Protein AF-A0A496R6N5-F1 (afdb_monomer_lite)

Structure (mmCIF, N/CA/C/O backbone):
data_AF-A0A496R6N5-F1
#
_entry.id   AF-A0A496R6N5-F1
#
loop_
_atom_site.group_PDB
_atom_site.id
_atom_site.type_symbol
_atom_site.label_atom_id
_atom_site.label_alt_id
_atom_site.label_comp_id
_atom_site.label_asym_id
_atom_site.label_entity_id
_atom_site.label_seq_id
_atom_site.pdbx_PDB_ins_code
_atom_site.Cartn_x
_atom_site.Cartn_y
_atom_site.Cartn_z
_atom_site.occupancy
_atom_site.B_iso_or_equiv
_atom_site.auth_seq_id
_atom_site.auth_comp_id
_atom_site.auth_asym_id
_atom_site.auth_atom_id
_atom_site.pdbx_PDB_model_num
ATOM 1 N N . VAL A 1 1 ? 3.891 14.713 14.924 1.00 44.34 1 VAL A N 1
ATOM 2 C CA . VAL A 1 1 ? 2.885 14.358 15.957 1.00 44.34 1 VAL A CA 1
ATOM 3 C C . VAL A 1 1 ? 3.203 15.013 17.312 1.00 44.34 1 VAL A C 1
ATOM 5 O O . VAL A 1 1 ? 2.376 14.939 18.201 1.00 44.34 1 VAL A O 1
ATOM 8 N N . GLU A 1 2 ? 4.277 15.808 17.441 1.00 39.09 2 GLU A N 1
ATOM 9 C CA . GLU A 1 2 ? 4.575 16.598 18.658 1.00 39.09 2 GLU A CA 1
ATOM 10 C C . GLU A 1 2 ? 4.734 18.108 18.372 1.00 39.09 2 GLU A C 1
ATOM 12 O O . GLU A 1 2 ? 5.691 18.729 18.803 1.00 39.09 2 GLU A O 1
ATOM 17 N N . ALA A 1 3 ? 3.830 18.727 17.604 1.00 44.47 3 ALA A N 1
ATOM 18 C CA . ALA A 1 3 ? 3.952 20.152 17.231 1.00 44.47 3 ALA A CA 1
ATOM 19 C C . ALA A 1 3 ? 3.003 21.087 18.010 1.00 44.47 3 ALA A C 1
ATOM 21 O O . ALA A 1 3 ? 2.694 22.186 17.556 1.00 44.47 3 ALA A O 1
ATOM 22 N N . HIS A 1 4 ? 2.461 20.644 19.148 1.00 45.06 4 HIS A N 1
ATOM 23 C CA . HIS A 1 4 ? 1.434 21.407 19.874 1.00 45.06 4 HIS A CA 1
ATOM 24 C C . HIS A 1 4 ? 1.786 21.782 21.310 1.00 45.06 4 HIS A C 1
ATOM 26 O O . HIS A 1 4 ? 0.929 22.274 22.039 1.00 45.06 4 HIS A O 1
ATOM 32 N N . SER A 1 5 ? 3.047 21.651 21.716 1.00 53.81 5 SER A N 1
ATOM 33 C CA . SER A 1 5 ? 3.464 22.063 23.054 1.00 53.81 5 SER A CA 1
ATOM 34 C C . SER A 1 5 ? 4.696 22.961 23.024 1.00 53.81 5 SER A C 1
ATOM 36 O O . SER A 1 5 ? 5.787 22.487 23.324 1.00 53.81 5 SER A O 1
ATOM 38 N N . ARG A 1 6 ? 4.495 24.253 22.721 1.00 43.12 6 ARG A N 1
ATOM 39 C CA . ARG A 1 6 ? 5.144 25.449 23.320 1.00 43.12 6 ARG A CA 1
ATOM 40 C C . ARG A 1 6 ? 5.214 26.597 22.308 1.00 43.12 6 ARG A C 1
ATOM 42 O O . ARG A 1 6 ? 5.428 26.387 21.126 1.00 43.12 6 ARG A O 1
ATOM 49 N N . GLY A 1 7 ? 4.992 27.819 22.794 1.00 47.28 7 GLY A N 1
ATOM 50 C CA . GLY A 1 7 ? 4.929 29.055 22.007 1.00 47.28 7 GLY A CA 1
ATOM 51 C C . GLY A 1 7 ? 6.275 29.524 21.451 1.00 47.28 7 GLY A C 1
ATOM 52 O O . GLY A 1 7 ? 6.747 30.593 21.823 1.00 47.28 7 GLY A O 1
ATOM 53 N N . TYR A 1 8 ? 6.868 28.737 20.558 1.00 49.38 8 TYR A N 1
ATOM 54 C CA . TYR A 1 8 ? 7.899 29.178 19.624 1.00 49.38 8 TYR A CA 1
ATOM 55 C C . TYR A 1 8 ? 7.282 29.358 18.230 1.00 49.38 8 TYR A C 1
ATOM 57 O O . TYR A 1 8 ? 6.297 28.702 17.889 1.00 49.38 8 TYR A O 1
ATOM 65 N N . ASP A 1 9 ? 7.900 30.189 17.386 1.00 52.75 9 ASP A N 1
ATOM 66 C CA . ASP A 1 9 ? 7.649 30.267 15.934 1.00 52.75 9 ASP A CA 1
ATOM 67 C C . ASP A 1 9 ? 8.148 28.991 15.198 1.00 52.75 9 ASP A C 1
ATOM 69 O O . ASP A 1 9 ? 8.761 29.018 14.134 1.00 52.75 9 ASP A O 1
ATOM 73 N N . GLU A 1 10 ? 7.908 27.823 15.802 1.00 50.97 10 GLU A N 1
ATOM 74 C CA . GLU A 1 10 ? 8.167 26.479 15.272 1.00 50.97 10 GLU A CA 1
ATOM 75 C C . GLU A 1 10 ? 7.298 26.175 14.048 1.00 50.97 10 GLU A C 1
ATOM 77 O O . GLU A 1 10 ? 7.626 25.292 13.255 1.00 50.97 10 GLU A O 1
ATOM 82 N N . SER A 1 11 ? 6.222 26.946 13.857 1.00 57.78 11 SER A N 1
ATOM 83 C CA . SER A 1 11 ? 5.369 26.898 12.669 1.00 57.78 11 SER A CA 1
ATOM 84 C C . SER A 1 11 ? 6.183 27.112 11.387 1.00 57.78 11 SER A C 1
ATOM 86 O O . SER A 1 11 ? 5.981 26.387 10.417 1.00 57.78 11 SER A O 1
ATOM 88 N N . SER A 1 12 ? 7.165 28.025 11.397 1.00 67.12 12 SER A N 1
ATOM 89 C CA . SER A 1 12 ? 8.033 28.310 10.245 1.00 67.12 12 SER A CA 1
ATOM 90 C C . SER A 1 12 ? 9.002 27.157 9.929 1.00 67.12 12 SER A C 1
ATOM 92 O O . SER A 1 12 ? 9.085 26.692 8.788 1.00 67.12 12 SER A O 1
ATOM 94 N N . ALA A 1 13 ? 9.676 26.615 10.950 1.00 74.75 13 ALA A N 1
ATOM 95 C CA . ALA A 1 13 ? 10.613 25.505 10.778 1.00 74.75 13 ALA A CA 1
ATOM 96 C C . ALA A 1 13 ? 9.895 24.201 10.390 1.00 74.75 13 ALA A C 1
ATOM 98 O O . ALA A 1 13 ? 10.301 23.536 9.439 1.00 74.75 13 ALA A O 1
ATOM 99 N N . ALA A 1 14 ? 8.788 23.851 11.050 1.00 74.69 14 ALA A N 1
ATOM 100 C CA . ALA A 1 14 ? 7.998 22.668 10.708 1.00 74.69 14 ALA A CA 1
ATOM 101 C C . ALA A 1 14 ? 7.336 22.787 9.323 1.00 74.69 14 ALA A C 1
ATOM 103 O O . ALA A 1 14 ? 7.257 21.798 8.590 1.00 74.69 14 ALA A O 1
ATOM 104 N N . ALA A 1 15 ? 6.910 23.992 8.923 1.00 77.25 15 ALA A N 1
ATOM 105 C CA . ALA A 1 15 ? 6.363 24.229 7.588 1.00 77.25 15 ALA A CA 1
ATOM 106 C C . ALA A 1 15 ? 7.387 23.962 6.476 1.00 77.25 15 ALA A C 1
ATOM 108 O O . ALA A 1 15 ? 7.000 23.473 5.414 1.00 77.25 15 ALA A O 1
ATOM 109 N N . SER A 1 16 ? 8.680 24.203 6.725 1.00 81.19 16 SER A N 1
ATOM 110 C CA . SER A 1 16 ? 9.745 23.917 5.749 1.00 81.19 16 SER A CA 1
ATOM 111 C C . SER A 1 16 ? 9.869 22.425 5.399 1.00 81.19 16 SER A C 1
ATOM 113 O O . SER A 1 16 ? 10.290 22.085 4.296 1.00 81.19 16 SER A O 1
ATOM 115 N N . PHE A 1 17 ? 9.406 21.531 6.281 1.00 83.38 17 PHE A N 1
ATOM 116 C CA . PHE A 1 17 ? 9.396 20.079 6.066 1.00 83.38 17 PHE A CA 1
ATOM 117 C C . PHE A 1 17 ? 8.034 19.526 5.629 1.00 83.38 17 PHE A C 1
ATOM 119 O O . PHE A 1 17 ? 7.874 18.312 5.512 1.00 83.38 17 PHE A O 1
ATOM 126 N N . LYS A 1 18 ? 7.032 20.378 5.372 1.00 76.12 18 LYS A N 1
ATOM 127 C CA . LYS A 1 18 ? 5.649 19.937 5.118 1.00 76.12 18 LYS A CA 1
ATOM 128 C C . LYS A 1 18 ? 5.511 18.963 3.938 1.00 76.12 18 LYS A C 1
ATOM 130 O O . LYS A 1 18 ? 4.649 18.092 3.981 1.00 76.12 18 LYS A O 1
ATOM 135 N N . ASN A 1 19 ? 6.368 19.092 2.926 1.00 81.69 19 ASN A N 1
ATOM 136 C CA . ASN A 1 19 ? 6.414 18.213 1.752 1.00 81.69 19 ASN A CA 1
ATOM 137 C C . ASN A 1 19 ? 7.730 17.424 1.683 1.00 81.69 19 ASN A C 1
ATOM 139 O O . ASN A 1 19 ? 8.196 17.078 0.602 1.00 81.69 19 ASN A O 1
ATOM 143 N N . HIS A 1 20 ? 8.374 17.203 2.829 1.00 85.56 20 HIS A N 1
ATOM 144 C CA . HIS A 1 20 ? 9.591 16.413 2.888 1.00 85.56 20 HIS A CA 1
ATOM 145 C C . HIS A 1 20 ? 9.267 14.914 2.807 1.00 85.56 20 HIS A C 1
ATOM 147 O O . HIS A 1 20 ? 8.372 14.428 3.501 1.00 85.56 20 HIS A O 1
ATOM 153 N N . GLY A 1 21 ? 10.030 14.185 1.993 1.00 88.38 21 GLY A N 1
ATOM 154 C CA . GLY A 1 21 ? 9.879 12.746 1.778 1.00 88.38 21 GLY A CA 1
ATOM 155 C C . GLY A 1 21 ? 9.165 12.395 0.474 1.00 88.38 21 GLY A C 1
ATOM 156 O O . GLY A 1 21 ? 8.809 13.265 -0.317 1.00 88.38 21 GLY A O 1
ATOM 157 N N . TYR A 1 22 ? 8.971 11.095 0.261 1.00 92.06 22 TYR A N 1
ATOM 158 C CA . TYR A 1 22 ? 8.366 10.561 -0.956 1.00 92.06 22 TYR A CA 1
ATOM 159 C C . TYR A 1 22 ? 6.953 10.032 -0.690 1.00 92.06 22 TYR A C 1
ATOM 161 O O . TYR A 1 22 ? 6.721 9.386 0.340 1.00 92.06 22 TYR A O 1
ATOM 169 N N . PRO A 1 23 ? 6.001 10.249 -1.611 1.00 93.25 23 PRO A N 1
ATOM 170 C CA . PRO A 1 23 ? 4.707 9.586 -1.578 1.00 93.25 23 PRO A CA 1
ATOM 171 C C . PRO A 1 23 ? 4.848 8.058 -1.553 1.00 93.25 23 PRO A C 1
ATOM 173 O O . PRO A 1 23 ? 5.576 7.472 -2.355 1.00 93.25 23 PRO A O 1
ATOM 176 N N . THR A 1 24 ? 4.078 7.386 -0.689 1.00 94.75 24 THR A N 1
ATOM 177 C CA . THR A 1 24 ? 4.083 5.915 -0.572 1.00 94.75 24 THR A CA 1
ATOM 178 C C . THR A 1 24 ? 3.862 5.224 -1.919 1.00 94.75 24 THR A C 1
ATOM 180 O O . THR A 1 24 ? 4.499 4.215 -2.201 1.00 94.75 24 THR A O 1
ATOM 183 N N . ALA A 1 25 ? 2.989 5.767 -2.773 1.00 94.12 25 ALA A N 1
ATOM 184 C CA . ALA A 1 25 ? 2.706 5.192 -4.086 1.00 94.12 25 ALA A CA 1
ATOM 185 C C . ALA A 1 25 ? 3.943 5.169 -5.001 1.00 94.12 25 ALA A C 1
ATOM 187 O O . ALA A 1 25 ? 4.208 4.142 -5.621 1.00 94.12 25 ALA A O 1
ATOM 188 N N . GLU A 1 26 ? 4.712 6.260 -5.045 1.00 95.44 26 GLU A N 1
ATOM 189 C CA . GLU A 1 26 ? 5.925 6.365 -5.865 1.00 95.44 26 GLU A CA 1
ATOM 190 C C . GLU A 1 26 ? 6.994 5.382 -5.381 1.00 95.44 26 GLU A C 1
ATOM 192 O O . GLU A 1 26 ? 7.548 4.631 -6.180 1.00 95.44 26 GLU A O 1
ATOM 197 N N . LEU A 1 27 ? 7.203 5.296 -4.061 1.00 95.44 27 LEU A N 1
ATOM 198 C CA . LEU A 1 27 ? 8.132 4.329 -3.469 1.00 95.44 27 LEU A CA 1
ATOM 199 C C . LEU A 1 27 ? 7.734 2.884 -3.781 1.00 95.44 27 LEU A C 1
ATOM 201 O O . LEU A 1 27 ? 8.577 2.085 -4.182 1.00 95.44 27 LEU A O 1
ATOM 205 N N . LEU A 1 28 ? 6.456 2.530 -3.610 1.00 95.75 28 LEU A N 1
ATOM 206 C CA . LEU A 1 28 ? 5.990 1.172 -3.894 1.00 95.75 28 LEU A CA 1
ATOM 207 C C . LEU A 1 28 ? 6.212 0.799 -5.360 1.00 95.75 28 LEU A C 1
ATOM 209 O O . LEU A 1 28 ? 6.652 -0.313 -5.639 1.00 95.75 28 LEU A O 1
ATOM 213 N N . LEU A 1 29 ? 5.948 1.721 -6.284 1.00 95.75 29 LEU A N 1
ATOM 214 C CA . LEU A 1 29 ? 6.167 1.498 -7.710 1.00 95.75 29 LEU A CA 1
ATOM 215 C C . LEU A 1 29 ? 7.656 1.392 -8.056 1.00 95.75 29 LEU A C 1
ATOM 217 O O . LEU A 1 29 ? 8.030 0.480 -8.792 1.00 95.75 29 LEU A O 1
ATOM 221 N N . ALA A 1 30 ? 8.510 2.234 -7.473 1.00 95.69 30 ALA A N 1
ATOM 222 C CA . ALA A 1 30 ? 9.956 2.158 -7.660 1.00 95.69 30 ALA A CA 1
ATOM 223 C C . ALA A 1 30 ? 10.504 0.800 -7.184 1.00 95.69 30 ALA A C 1
ATOM 225 O O . ALA A 1 30 ? 11.166 0.073 -7.928 1.00 95.69 30 ALA A O 1
ATOM 226 N N . TYR A 1 31 ? 10.147 0.381 -5.966 1.00 95.06 31 TYR A N 1
ATOM 227 C CA . TYR A 1 31 ? 10.568 -0.917 -5.437 1.00 95.06 31 TYR A CA 1
ATOM 228 C C . TYR A 1 31 ? 9.943 -2.100 -6.184 1.00 95.06 31 TYR A C 1
ATOM 230 O O . TYR A 1 31 ? 10.584 -3.145 -6.301 1.00 95.06 31 TYR A O 1
ATOM 238 N N . ARG A 1 32 ? 8.733 -1.957 -6.738 1.00 93.94 32 ARG A N 1
ATOM 239 C CA . ARG A 1 32 ? 8.140 -2.958 -7.638 1.00 93.94 32 ARG A CA 1
ATOM 240 C C . ARG A 1 32 ? 8.987 -3.156 -8.883 1.00 93.94 32 ARG A C 1
ATOM 242 O O . ARG A 1 32 ? 9.195 -4.300 -9.282 1.00 93.94 32 ARG A O 1
ATOM 249 N N . GLN A 1 33 ? 9.448 -2.071 -9.500 1.00 93.12 33 GLN A N 1
ATOM 250 C CA . GLN A 1 33 ? 10.308 -2.135 -10.679 1.00 93.12 33 GLN A CA 1
ATOM 251 C C . GLN A 1 33 ? 11.636 -2.818 -10.345 1.00 93.12 33 GLN A C 1
ATOM 253 O O . GLN A 1 33 ? 12.006 -3.768 -11.030 1.00 93.12 33 GLN A O 1
ATOM 258 N N . ILE A 1 34 ? 12.282 -2.435 -9.237 1.00 94.00 34 ILE A N 1
ATOM 259 C CA . ILE A 1 34 ? 13.518 -3.078 -8.758 1.00 94.00 34 ILE A CA 1
ATOM 260 C C . ILE A 1 34 ? 13.296 -4.578 -8.507 1.00 94.00 34 ILE A C 1
ATOM 262 O O . ILE A 1 34 ? 14.074 -5.411 -8.968 1.00 94.00 34 ILE A O 1
ATOM 266 N N . ALA A 1 35 ? 12.208 -4.949 -7.824 1.00 93.25 35 ALA A N 1
ATOM 267 C CA . ALA A 1 35 ? 11.873 -6.349 -7.566 1.00 93.25 35 ALA A CA 1
ATOM 268 C C . ALA A 1 35 ? 11.643 -7.144 -8.865 1.00 93.25 35 ALA A C 1
ATOM 270 O O . ALA A 1 35 ? 12.070 -8.294 -8.959 1.00 93.25 35 ALA A O 1
ATOM 271 N N . ARG A 1 36 ? 10.985 -6.541 -9.868 1.00 90.88 36 ARG A N 1
ATOM 272 C CA . ARG A 1 36 ? 10.721 -7.155 -11.183 1.00 90.88 36 ARG A CA 1
ATOM 273 C C . ARG A 1 36 ? 11.978 -7.266 -12.052 1.00 90.88 36 ARG A C 1
ATOM 275 O O . ARG A 1 36 ? 12.086 -8.235 -12.795 1.00 90.88 36 ARG A O 1
ATOM 282 N N . ALA A 1 37 ? 12.913 -6.321 -11.949 1.00 91.25 37 ALA A N 1
ATOM 283 C CA . ALA A 1 37 ? 14.188 -6.358 -12.671 1.00 91.25 37 ALA A CA 1
ATOM 284 C C . ALA A 1 37 ? 15.090 -7.524 -12.219 1.00 91.25 37 ALA A C 1
ATOM 286 O O . ALA A 1 37 ? 15.915 -8.009 -12.991 1.00 91.25 37 ALA A O 1
ATOM 287 N N . GLY A 1 38 ? 14.905 -8.015 -10.989 1.00 90.38 38 GLY A N 1
ATOM 288 C CA . GLY A 1 38 ? 15.645 -9.158 -10.461 1.00 90.38 38 GLY A CA 1
ATOM 289 C C . GLY A 1 38 ? 17.084 -8.809 -10.069 1.00 90.38 38 GLY A C 1
ATOM 290 O O . GLY A 1 38 ? 17.358 -7.731 -9.542 1.00 90.38 38 GLY A O 1
ATOM 291 N N . GLY A 1 39 ? 18.007 -9.758 -10.251 1.00 90.62 39 GLY A N 1
ATOM 292 C CA . GLY A 1 39 ? 19.398 -9.620 -9.807 1.00 90.62 39 GLY A CA 1
ATOM 293 C C . GLY A 1 39 ? 19.549 -9.566 -8.281 1.00 90.62 39 GLY A C 1
ATOM 294 O O . GLY A 1 39 ? 18.632 -9.921 -7.531 1.00 90.62 39 GLY A O 1
ATOM 295 N N . SER A 1 40 ? 20.720 -9.128 -7.813 1.00 90.69 40 SER A N 1
ATOM 296 C CA . SER A 1 40 ? 21.021 -9.016 -6.379 1.00 90.69 40 SER A CA 1
ATOM 297 C C . SER A 1 40 ? 20.070 -8.039 -5.681 1.00 90.69 40 SER A C 1
ATOM 299 O O . SER A 1 40 ? 19.443 -8.396 -4.685 1.00 90.69 40 SER A O 1
ATOM 301 N N . SER A 1 41 ? 19.881 -6.845 -6.250 1.00 90.00 41 SER A N 1
ATOM 302 C CA 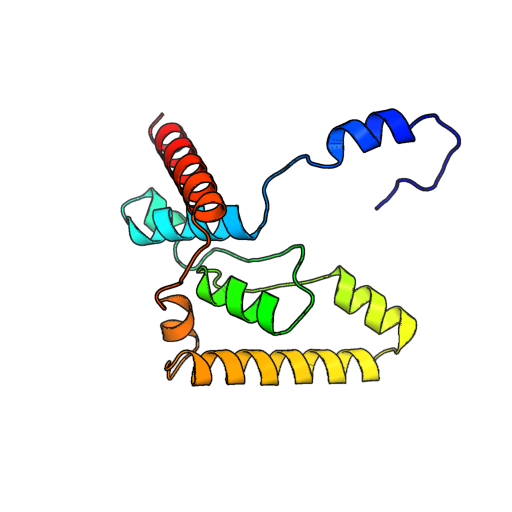. SER A 1 41 ? 19.025 -5.793 -5.684 1.00 90.00 41 SER A CA 1
ATOM 303 C C . SER A 1 41 ? 17.545 -6.179 -5.672 1.00 90.00 41 SER A C 1
ATOM 305 O O . SER A 1 41 ? 16.882 -6.032 -4.645 1.00 90.00 41 SER A O 1
ATOM 307 N N . GLY A 1 42 ? 17.025 -6.758 -6.759 1.00 92.81 42 GLY A N 1
ATOM 308 C CA . GLY A 1 42 ? 15.645 -7.244 -6.804 1.00 92.81 42 GLY A CA 1
ATOM 309 C C . GLY A 1 42 ? 15.386 -8.369 -5.801 1.00 92.81 42 GLY A C 1
ATOM 310 O O . GLY A 1 42 ? 14.367 -8.359 -5.109 1.00 92.81 42 GLY A O 1
ATOM 311 N N . SER A 1 43 ? 16.338 -9.294 -5.639 1.00 92.94 43 SER A N 1
ATOM 312 C CA . SER A 1 43 ? 16.240 -10.388 -4.659 1.00 92.94 43 SER A CA 1
ATOM 313 C C . SER A 1 43 ? 16.243 -9.892 -3.210 1.00 92.94 43 SER A C 1
ATOM 315 O O . SER A 1 43 ? 15.610 -10.502 -2.349 1.00 92.94 43 SER A O 1
ATOM 317 N N . LEU A 1 44 ? 16.924 -8.776 -2.927 1.00 90.88 44 LEU A N 1
ATOM 318 C CA . LEU A 1 44 ? 16.955 -8.180 -1.590 1.00 90.88 44 LEU A CA 1
ATOM 319 C C . LEU A 1 44 ? 15.598 -7.621 -1.156 1.00 90.88 44 LEU A C 1
ATOM 321 O O . LEU A 1 44 ? 15.291 -7.684 0.036 1.00 90.88 44 LEU A O 1
ATOM 325 N N . VAL A 1 45 ? 14.800 -7.101 -2.093 1.00 92.50 45 VAL A N 1
ATOM 326 C CA . VAL A 1 45 ? 13.522 -6.426 -1.796 1.00 92.50 45 VAL A CA 1
ATOM 327 C C . VAL A 1 45 ? 12.284 -7.276 -2.098 1.00 92.50 45 VAL A C 1
ATOM 329 O O . VAL A 1 45 ? 11.223 -7.046 -1.512 1.00 92.50 45 VAL A O 1
ATOM 332 N N . SER A 1 46 ? 12.393 -8.273 -2.980 1.00 91.81 46 SER A N 1
ATOM 333 C CA . SER A 1 46 ? 11.258 -9.098 -3.407 1.00 91.81 46 SER A CA 1
ATOM 334 C C . SER A 1 46 ? 10.566 -9.780 -2.222 1.00 91.81 46 SER A C 1
ATOM 336 O O . SER A 1 46 ? 11.190 -10.456 -1.405 1.00 91.81 46 SER A O 1
ATOM 338 N N . GLY A 1 47 ? 9.252 -9.566 -2.101 1.00 90.75 47 GLY A N 1
ATOM 339 C CA . GLY A 1 47 ? 8.435 -10.119 -1.016 1.00 90.75 47 GLY A CA 1
ATOM 340 C C . GLY A 1 47 ? 8.664 -9.496 0.367 1.00 90.75 47 GLY A C 1
ATOM 341 O O . GLY A 1 47 ? 8.070 -9.969 1.330 1.00 90.75 47 GLY A O 1
ATOM 342 N N . ARG A 1 48 ? 9.485 -8.444 0.488 1.00 93.31 48 ARG A N 1
ATOM 343 C CA . ARG 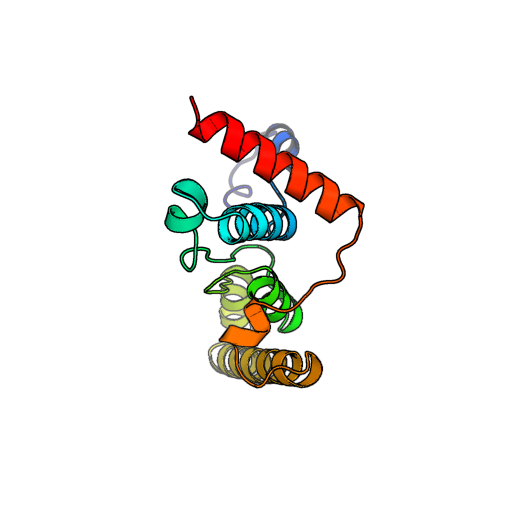A 1 48 ? 9.844 -7.817 1.777 1.00 93.31 48 ARG A CA 1
ATOM 344 C C . ARG A 1 48 ? 9.336 -6.384 1.939 1.00 93.31 48 ARG A C 1
ATOM 346 O O . ARG A 1 48 ? 9.615 -5.735 2.941 1.00 93.31 48 ARG A O 1
ATOM 353 N N . ILE A 1 49 ? 8.581 -5.885 0.965 1.00 94.88 49 ILE A N 1
ATOM 354 C CA . ILE A 1 49 ? 8.052 -4.519 0.969 1.00 94.88 49 ILE A CA 1
ATOM 355 C C . ILE A 1 49 ? 6.791 -4.462 1.835 1.00 94.88 49 ILE A C 1
ATOM 357 O O . ILE A 1 49 ? 5.845 -5.217 1.610 1.00 94.88 49 ILE A O 1
ATOM 361 N N . ILE A 1 50 ? 6.741 -3.536 2.789 1.00 96.75 50 ILE A N 1
ATOM 362 C CA . ILE A 1 50 ? 5.550 -3.260 3.600 1.00 96.75 50 ILE A CA 1
ATOM 363 C C . ILE A 1 50 ? 5.085 -1.839 3.293 1.00 96.75 50 ILE A C 1
ATOM 365 O O . ILE A 1 50 ? 5.836 -0.883 3.472 1.00 96.75 50 ILE A O 1
ATOM 369 N N . ALA A 1 51 ? 3.841 -1.696 2.841 1.00 97.31 51 ALA A N 1
ATOM 370 C CA . ALA A 1 51 ? 3.227 -0.395 2.626 1.00 97.31 51 ALA A CA 1
ATOM 371 C C . ALA A 1 51 ? 2.686 0.147 3.948 1.00 97.31 51 ALA A C 1
ATOM 373 O O . ALA A 1 51 ? 1.874 -0.504 4.608 1.00 97.31 51 ALA A O 1
ATOM 374 N N . SER A 1 52 ? 3.102 1.354 4.316 1.00 94.44 52 SER A N 1
ATOM 375 C CA . SER A 1 52 ? 2.511 2.088 5.429 1.00 94.44 52 SER A CA 1
ATOM 376 C C . SER A 1 52 ? 2.452 3.584 5.122 1.00 94.44 52 SER A C 1
ATOM 378 O O . SER A 1 52 ? 3.124 4.071 4.214 1.00 94.44 52 SER A O 1
ATOM 380 N N . GLY A 1 53 ? 1.609 4.307 5.861 1.00 91.62 53 GLY A N 1
ATOM 381 C CA . GLY A 1 53 ? 1.420 5.749 5.695 1.00 91.62 53 GLY A CA 1
ATOM 382 C C . GLY A 1 53 ? 0.414 6.106 4.598 1.00 91.62 53 GLY A C 1
ATOM 383 O O . GLY A 1 53 ? 0.553 5.721 3.444 1.00 91.62 53 GLY A O 1
ATOM 384 N N . GLY A 1 54 ? -0.625 6.860 4.966 1.00 92.12 54 GLY A N 1
ATOM 385 C CA . GLY A 1 54 ? -1.622 7.376 4.018 1.00 92.12 54 GLY A CA 1
ATOM 386 C C . GLY A 1 54 ? -2.730 6.402 3.597 1.00 92.12 54 GLY A C 1
ATOM 387 O O . GLY A 1 54 ? -3.615 6.813 2.853 1.00 92.12 54 GLY A O 1
ATOM 388 N N . LEU A 1 55 ? -2.735 5.161 4.092 1.00 96.56 55 LEU A N 1
ATOM 389 C CA .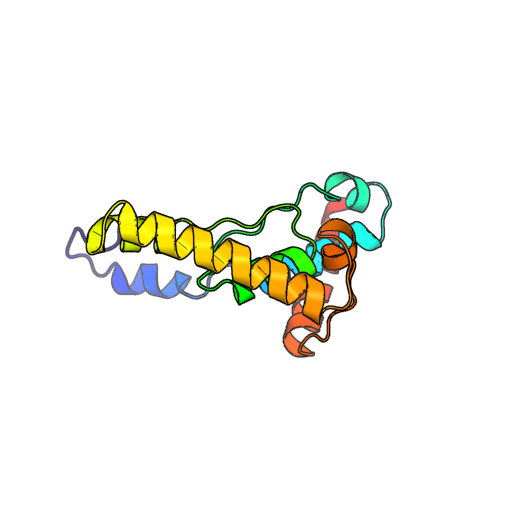 LEU A 1 55 ? -3.783 4.170 3.825 1.00 96.56 55 LEU A CA 1
ATOM 390 C C . LEU A 1 55 ? -5.004 4.444 4.715 1.00 96.56 55 LEU A C 1
ATOM 392 O O . LEU A 1 55 ? -4.865 4.477 5.939 1.00 96.56 55 LEU A O 1
ATOM 396 N N . ARG A 1 56 ? -6.180 4.668 4.117 1.00 95.62 56 ARG A N 1
ATOM 397 C CA . ARG A 1 56 ? -7.399 5.111 4.827 1.00 95.62 56 AR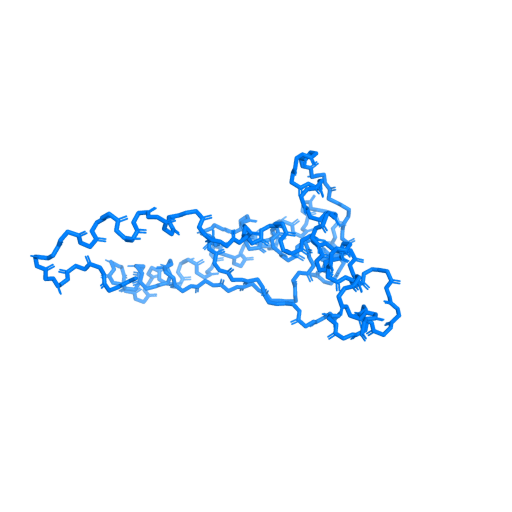G A CA 1
ATOM 398 C C . ARG A 1 56 ? -8.635 4.283 4.496 1.00 95.62 56 ARG A C 1
ATOM 400 O O . ARG A 1 56 ? -9.539 4.194 5.313 1.00 95.62 56 ARG A O 1
ATOM 407 N N . THR A 1 57 ? -8.687 3.724 3.294 1.00 97.06 57 THR A N 1
ATOM 408 C CA . THR A 1 57 ? -9.852 3.012 2.758 1.00 97.06 57 THR A CA 1
ATOM 409 C C . THR A 1 57 ? -9.450 1.630 2.247 1.00 97.06 57 THR A C 1
ATOM 411 O O . THR A 1 57 ? -8.280 1.438 1.903 1.00 97.06 57 THR A O 1
ATOM 414 N N . PRO A 1 58 ? -10.386 0.674 2.088 1.00 97.81 58 PRO A N 1
ATOM 415 C CA . PRO A 1 58 ? -10.065 -0.634 1.512 1.00 97.81 58 PRO A CA 1
ATOM 416 C C . PRO A 1 58 ? -9.367 -0.546 0.144 1.00 97.81 58 PRO A C 1
ATOM 418 O O . PRO A 1 58 ? -8.499 -1.363 -0.169 1.00 97.81 58 PRO A O 1
ATOM 421 N N . ARG A 1 59 ? -9.685 0.491 -0.646 1.00 96.44 59 ARG A N 1
ATOM 422 C CA . ARG A 1 59 ? -9.025 0.781 -1.924 1.00 96.44 59 ARG A CA 1
ATOM 423 C C . ARG A 1 59 ? -7.538 1.081 -1.747 1.00 96.44 59 ARG A C 1
ATOM 425 O O . ARG A 1 59 ? -6.743 0.555 -2.516 1.00 96.44 59 ARG A O 1
ATOM 432 N N . ASP A 1 60 ? -7.150 1.875 -0.753 1.00 97.19 60 ASP A N 1
ATOM 433 C CA . ASP A 1 60 ? -5.741 2.228 -0.531 1.00 97.19 60 ASP A CA 1
ATOM 434 C C . ASP A 1 60 ? -4.908 0.992 -0.168 1.00 97.19 60 ASP A C 1
ATOM 436 O O . ASP A 1 60 ? -3.797 0.813 -0.670 1.00 97.19 60 ASP A O 1
ATOM 440 N N . PHE A 1 61 ? -5.466 0.106 0.665 1.00 97.75 61 PHE A N 1
ATOM 441 C CA . PHE A 1 61 ? -4.831 -1.162 1.029 1.00 97.75 61 PHE A CA 1
ATOM 442 C C . PHE A 1 61 ? -4.695 -2.080 -0.188 1.00 97.75 61 PHE A C 1
ATOM 444 O O . PHE A 1 61 ? -3.609 -2.596 -0.448 1.00 97.75 61 PHE A O 1
ATOM 451 N N . ALA A 1 62 ? -5.769 -2.248 -0.964 1.00 97.00 62 ALA A N 1
ATOM 452 C CA . ALA A 1 62 ? -5.747 -3.067 -2.170 1.00 97.00 62 ALA A CA 1
ATOM 453 C C . ALA A 1 62 ? -4.751 -2.529 -3.210 1.00 97.00 62 ALA A C 1
ATOM 455 O O . ALA A 1 62 ? -3.929 -3.286 -3.718 1.00 97.00 62 ALA A O 1
ATOM 456 N N . VAL A 1 63 ? -4.761 -1.222 -3.489 1.00 95.81 63 VAL A N 1
ATOM 457 C CA . VAL A 1 63 ? -3.815 -0.597 -4.426 1.00 95.81 63 VAL A CA 1
ATOM 458 C C . VAL A 1 63 ? -2.378 -0.766 -3.944 1.00 95.81 63 VAL A C 1
ATOM 460 O O . VAL A 1 63 ? -1.523 -1.124 -4.742 1.00 95.81 63 VAL A O 1
ATOM 463 N N . SER A 1 64 ? -2.107 -0.599 -2.648 1.00 96.94 64 SER A N 1
ATOM 464 C CA . SER A 1 64 ? -0.758 -0.801 -2.100 1.00 96.94 64 SER A CA 1
ATOM 465 C C . SER A 1 64 ? -0.246 -2.231 -2.319 1.00 96.94 64 SER A C 1
ATOM 467 O O . SER A 1 64 ? 0.895 -2.425 -2.742 1.00 96.94 64 SER A O 1
ATOM 469 N N . LEU A 1 65 ? -1.113 -3.228 -2.107 1.00 96.38 65 LEU A N 1
ATOM 470 C CA . LEU A 1 65 ? -0.807 -4.635 -2.379 1.00 96.38 65 LEU A CA 1
ATOM 471 C C . LEU A 1 65 ? -0.578 -4.866 -3.880 1.00 96.38 65 LEU A C 1
ATOM 473 O O . LEU A 1 65 ? 0.410 -5.490 -4.265 1.00 96.38 65 LEU A O 1
ATOM 477 N N . ALA A 1 66 ? -1.443 -4.324 -4.740 1.00 95.31 66 ALA A N 1
ATOM 478 C CA . ALA A 1 66 ? -1.299 -4.413 -6.194 1.00 95.31 66 ALA A CA 1
ATOM 479 C C . ALA A 1 66 ? -0.005 -3.746 -6.692 1.00 95.31 66 ALA A C 1
ATOM 481 O O . ALA A 1 66 ? 0.643 -4.262 -7.601 1.00 95.31 66 ALA A O 1
ATOM 482 N N . CYS A 1 67 ? 0.431 -2.658 -6.047 1.00 93.94 67 CYS A N 1
ATOM 483 C CA . CYS A 1 67 ? 1.717 -2.007 -6.289 1.00 93.94 67 CYS A CA 1
ATOM 484 C C . CYS A 1 67 ? 2.918 -2.854 -5.844 1.00 93.94 67 CYS A C 1
ATOM 486 O O . CYS A 1 67 ? 4.040 -2.484 -6.145 1.00 93.94 67 CYS A O 1
ATOM 488 N N . GLY A 1 68 ? 2.729 -4.022 -5.224 1.00 85.06 68 GLY A N 1
ATOM 489 C CA . GLY A 1 68 ? 3.802 -4.979 -4.935 1.00 85.06 68 GLY A CA 1
ATOM 490 C C . GLY A 1 68 ? 4.211 -5.063 -3.468 1.00 85.06 68 GLY A C 1
ATOM 491 O O . GLY A 1 68 ? 5.162 -5.782 -3.158 1.00 85.06 68 GLY A O 1
ATOM 492 N N . SER A 1 69 ? 3.503 -4.389 -2.554 1.00 95.31 69 SER A N 1
ATOM 493 C CA . SER A 1 69 ? 3.734 -4.608 -1.128 1.00 95.31 69 SER A CA 1
ATOM 494 C C . SER A 1 69 ? 3.279 -6.010 -0.717 1.00 95.31 69 SER A C 1
ATOM 496 O O . SER A 1 69 ? 2.244 -6.512 -1.154 1.00 95.31 69 SER A O 1
ATOM 498 N N . HIS A 1 70 ? 4.058 -6.669 0.136 1.00 95.12 70 HIS A N 1
ATOM 499 C CA . HIS A 1 70 ? 3.693 -7.953 0.724 1.00 95.12 70 HIS A CA 1
ATOM 500 C C . HIS A 1 70 ? 2.623 -7.787 1.808 1.00 95.12 70 HIS A C 1
ATOM 502 O O . HIS A 1 70 ? 1.738 -8.630 1.947 1.00 95.12 70 HIS A O 1
ATOM 508 N N . LEU A 1 71 ? 2.695 -6.671 2.540 1.00 96.12 71 LEU A N 1
ATOM 509 C CA . LEU A 1 71 ? 1.749 -6.276 3.578 1.00 96.12 71 LEU A CA 1
ATOM 510 C C . LEU A 1 71 ? 1.371 -4.800 3.424 1.00 96.12 71 LEU A C 1
ATOM 512 O O . LEU A 1 71 ? 2.119 -4.006 2.848 1.00 96.12 71 LEU A O 1
ATOM 516 N N . ALA A 1 72 ? 0.203 -4.445 3.949 1.00 96.88 72 ALA A N 1
ATOM 517 C CA . ALA A 1 72 ? -0.311 -3.084 4.002 1.00 96.88 72 ALA A CA 1
ATOM 518 C C . ALA A 1 72 ? -0.769 -2.786 5.435 1.00 96.88 72 ALA A C 1
ATOM 520 O O . ALA A 1 72 ? -1.494 -3.583 6.030 1.00 96.88 72 ALA A O 1
ATOM 521 N N . ALA A 1 73 ? -0.319 -1.664 5.990 1.00 95.81 73 ALA A N 1
ATOM 522 C CA . ALA A 1 73 ? -0.529 -1.303 7.385 1.00 95.81 73 ALA A CA 1
ATOM 523 C C . ALA A 1 73 ? -0.932 0.169 7.537 1.00 95.81 73 ALA A C 1
ATOM 525 O O . ALA A 1 73 ? -0.471 1.048 6.805 1.00 95.81 73 ALA A O 1
ATOM 526 N N . ALA A 1 74 ? -1.758 0.451 8.543 1.00 96.56 74 ALA A N 1
ATOM 527 C CA . ALA A 1 74 ? -2.122 1.806 8.933 1.00 96.56 74 ALA A CA 1
ATOM 528 C C . ALA A 1 74 ? -2.173 1.915 10.459 1.00 96.56 74 ALA A C 1
ATOM 530 O O . ALA A 1 74 ? -2.562 0.968 11.132 1.00 96.56 74 ALA A O 1
ATOM 531 N N . ALA A 1 75 ? -1.798 3.078 10.994 1.00 95.62 75 ALA A N 1
ATOM 532 C CA . ALA A 1 75 ? -1.864 3.359 12.430 1.00 95.62 75 ALA A CA 1
ATOM 533 C C . ALA A 1 75 ? -2.949 4.396 12.744 1.00 95.62 75 ALA A C 1
ATOM 535 O O . ALA A 1 75 ? -3.869 4.134 13.510 1.00 95.62 75 ALA A O 1
ATOM 536 N N . LEU A 1 76 ? -2.878 5.567 12.101 1.00 95.31 76 LEU A N 1
ATOM 537 C CA . LEU A 1 76 ? -3.753 6.701 12.409 1.00 95.31 76 LEU A CA 1
ATOM 538 C C . LEU A 1 76 ? -5.263 6.405 12.275 1.00 95.31 76 LEU A C 1
ATOM 540 O O . LEU A 1 76 ? -5.993 6.814 13.175 1.00 95.31 76 LEU A O 1
ATOM 544 N N . PRO A 1 77 ? -5.757 5.701 11.233 1.00 95.12 77 PRO A N 1
ATOM 545 C CA . PRO A 1 77 ? -7.174 5.336 11.156 1.00 95.12 77 PRO A CA 1
ATOM 546 C C . PRO A 1 77 ? -7.622 4.461 12.332 1.00 95.12 77 PRO A C 1
ATOM 548 O O . PRO A 1 77 ? -8.653 4.740 12.930 1.00 95.12 77 PRO A O 1
ATOM 551 N N . PHE A 1 78 ? -6.813 3.469 12.721 1.00 96.38 78 PHE A N 1
ATOM 552 C CA . PHE A 1 78 ? -7.112 2.596 13.860 1.00 96.38 78 PHE A CA 1
ATOM 553 C C . PHE A 1 78 ? -7.148 3.379 15.174 1.00 96.38 78 PHE A C 1
ATOM 555 O O . PHE A 1 78 ? -8.085 3.232 15.945 1.00 96.38 78 PHE A O 1
ATOM 562 N N . ILE A 1 79 ? -6.167 4.254 15.416 1.00 96.50 79 ILE A N 1
ATOM 563 C CA . ILE A 1 79 ? -6.121 5.071 16.640 1.00 96.50 79 ILE A CA 1
ATOM 564 C C . ILE A 1 79 ? -7.360 5.971 16.745 1.00 96.50 79 ILE A C 1
ATOM 566 O O . ILE A 1 79 ? -7.959 6.067 17.814 1.00 96.50 79 ILE A O 1
ATOM 570 N N . ARG A 1 80 ? -7.761 6.613 15.641 1.00 96.00 80 ARG A N 1
ATOM 571 C CA . ARG A 1 80 ? -8.942 7.491 15.612 1.00 96.00 80 ARG A CA 1
ATOM 572 C C . ARG A 1 80 ? -10.227 6.719 15.876 1.00 96.00 80 ARG A C 1
ATOM 574 O O . ARG A 1 80 ? -10.966 7.080 16.782 1.00 96.00 80 ARG A O 1
ATOM 581 N N . LEU A 1 81 ? -10.438 5.614 15.163 1.00 97.00 81 LEU A N 1
ATOM 582 C CA . LEU A 1 81 ? -11.620 4.770 15.343 1.00 97.00 81 LEU A CA 1
ATOM 583 C C . LEU A 1 81 ? -11.707 4.195 16.759 1.00 97.00 81 LEU A C 1
ATOM 585 O O . LEU A 1 81 ? -12.777 4.213 17.357 1.00 97.00 81 LEU A O 1
ATOM 589 N N . ALA A 1 82 ? -10.579 3.763 17.331 1.00 96.69 82 ALA A N 1
ATOM 590 C CA . ALA A 1 82 ? -10.523 3.301 18.715 1.00 96.69 82 ALA A CA 1
ATOM 591 C C . ALA A 1 82 ? -10.926 4.402 19.709 1.00 96.69 82 ALA A C 1
ATOM 593 O O . ALA A 1 82 ? -11.624 4.127 20.681 1.00 96.69 82 ALA A O 1
ATOM 594 N N . SER A 1 83 ? -10.489 5.642 19.466 1.00 97.56 83 SER A N 1
ATOM 595 C CA . SER A 1 83 ? -10.793 6.787 20.327 1.00 97.56 83 SER A CA 1
ATOM 596 C C . SER A 1 83 ? -12.241 7.265 20.207 1.00 97.56 83 SER A C 1
ATOM 598 O O . SER A 1 83 ? -12.783 7.770 21.185 1.00 97.56 83 SER A O 1
ATOM 600 N N . GLU A 1 84 ? -12.836 7.177 19.018 1.00 95.94 84 GLU A N 1
ATOM 601 C CA . GLU A 1 84 ? -14.160 7.738 18.718 1.00 95.94 84 GLU A CA 1
ATOM 602 C C . GLU A 1 84 ? -15.289 6.718 18.922 1.00 95.94 84 GLU A C 1
ATOM 604 O O . GLU A 1 84 ? -16.343 7.068 19.447 1.00 95.94 84 GLU A O 1
ATOM 609 N N . GLY A 1 85 ? -15.071 5.459 18.531 1.00 94.75 85 GLY A N 1
ATOM 610 C CA . GLY A 1 85 ? -16.096 4.408 18.516 1.00 94.75 85 GLY A CA 1
ATOM 611 C C . GLY A 1 85 ? -15.689 3.097 19.196 1.00 94.75 85 GLY A C 1
ATOM 612 O O . GLY A 1 85 ? -16.458 2.138 19.184 1.00 94.75 85 GLY A O 1
ATOM 613 N N . GLY A 1 86 ? -14.499 3.033 19.801 1.00 96.94 86 GLY A N 1
ATOM 614 C CA . GLY A 1 86 ? -14.058 1.874 20.574 1.00 96.94 86 GLY A CA 1
ATOM 615 C C . GLY A 1 86 ? -13.862 0.599 19.744 1.00 96.94 86 GLY A C 1
ATOM 616 O O . GLY A 1 86 ? -13.530 0.633 18.559 1.00 96.94 86 GLY A O 1
ATOM 617 N N . ILE A 1 87 ? -14.025 -0.552 20.402 1.00 97.31 87 ILE A N 1
ATOM 618 C CA . ILE A 1 87 ? -13.761 -1.879 19.822 1.00 97.31 87 ILE A CA 1
ATOM 619 C C . ILE A 1 87 ? -14.710 -2.220 18.662 1.00 97.31 87 ILE A C 1
ATOM 621 O O . ILE A 1 87 ? -14.283 -2.854 17.697 1.00 97.31 87 ILE A O 1
ATOM 625 N N . ASP A 1 88 ? -15.963 -1.766 18.721 1.00 97.75 88 ASP A N 1
ATOM 626 C CA . ASP A 1 88 ? -16.973 -2.084 17.709 1.00 97.75 88 ASP A CA 1
ATOM 627 C C . ASP A 1 88 ? -16.645 -1.395 16.381 1.00 97.75 88 ASP A C 1
ATOM 629 O O . ASP A 1 88 ? -16.599 -2.057 15.343 1.00 97.75 88 ASP A O 1
ATOM 633 N N . ALA A 1 89 ? -16.278 -0.109 16.423 1.00 97.69 89 ALA A N 1
ATOM 634 C CA . ALA A 1 89 ? -15.836 0.634 15.241 1.00 97.69 89 ALA A CA 1
ATOM 635 C C . ALA A 1 89 ? -14.560 0.040 14.615 1.00 97.69 89 ALA A C 1
ATOM 637 O O . ALA A 1 89 ? -14.408 0.015 13.393 1.00 97.69 89 ALA A O 1
ATOM 638 N N . LEU A 1 90 ? -13.639 -0.477 15.437 1.00 97.62 90 LEU A N 1
ATOM 639 C CA . LEU A 1 90 ? -12.463 -1.196 14.939 1.00 97.62 90 LEU A CA 1
ATOM 640 C C . LEU A 1 90 ? -12.844 -2.500 14.235 1.00 97.62 90 LEU A C 1
ATOM 642 O O . LEU A 1 90 ? -12.300 -2.801 13.172 1.00 97.62 90 LEU A O 1
ATOM 646 N N . SER A 1 91 ? -13.754 -3.275 14.829 1.00 97.81 91 SER A N 1
ATOM 647 C CA . SER A 1 91 ? -14.224 -4.546 14.274 1.00 97.81 91 SER A CA 1
ATOM 648 C C . SER A 1 91 ? -14.914 -4.338 12.924 1.00 97.81 91 SER A C 1
ATOM 650 O O . SER A 1 91 ? -14.594 -5.029 11.953 1.00 97.81 91 SER A O 1
ATOM 652 N N . GLU A 1 92 ? -15.785 -3.329 12.835 1.00 98.06 92 GLU A N 1
ATOM 653 C CA . GLU A 1 92 ? -16.456 -2.933 11.596 1.00 98.06 92 GLU A CA 1
ATOM 654 C C . GLU A 1 92 ? -15.442 -2.531 10.522 1.00 98.06 92 GLU A C 1
ATOM 656 O O . GLU A 1 92 ? -15.430 -3.115 9.438 1.00 98.06 92 GLU A O 1
ATOM 661 N N . TYR A 1 93 ? -14.506 -1.636 10.849 1.00 97.75 93 TYR A N 1
ATOM 662 C CA . TYR A 1 93 ? -13.477 -1.187 9.913 1.00 97.75 93 TYR A CA 1
ATOM 663 C C . TYR A 1 93 ? -12.584 -2.333 9.410 1.00 97.75 93 TYR A C 1
ATOM 665 O O . TYR A 1 93 ? -12.294 -2.425 8.216 1.00 97.75 93 TYR A O 1
ATOM 673 N N . ILE A 1 94 ? -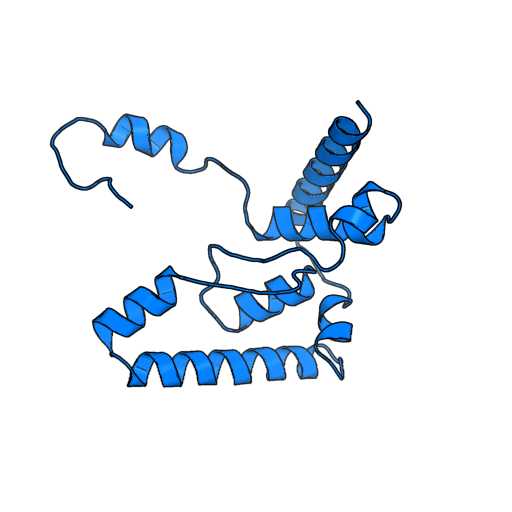12.168 -3.257 10.283 1.00 97.81 94 ILE A N 1
ATOM 674 C CA . ILE A 1 94 ? -11.408 -4.452 9.874 1.00 97.81 94 ILE A CA 1
ATOM 675 C C . ILE A 1 94 ? -12.248 -5.335 8.939 1.00 97.81 94 ILE A C 1
ATOM 677 O O . ILE A 1 94 ? -11.732 -5.847 7.938 1.00 97.81 94 ILE A O 1
ATOM 681 N N . GLY A 1 95 ? -13.540 -5.497 9.238 1.00 98.25 95 GLY A N 1
ATOM 682 C CA . GLY A 1 95 ? -14.493 -6.206 8.387 1.00 98.25 95 GLY A CA 1
ATOM 683 C C . GLY A 1 95 ? -14.598 -5.586 6.992 1.00 98.25 95 GLY A C 1
ATOM 684 O O . GLY A 1 95 ? -14.444 -6.295 5.990 1.00 98.25 95 GLY A O 1
ATOM 685 N N . GLU A 1 96 ? -14.776 -4.266 6.919 1.00 98.19 96 GLU A N 1
ATOM 686 C CA . GLU A 1 96 ? -14.833 -3.494 5.674 1.00 98.19 96 GLU A CA 1
ATOM 687 C C . GLU A 1 96 ? -13.543 -3.607 4.859 1.00 98.19 96 GLU A C 1
ATOM 689 O O . GLU A 1 96 ? -13.596 -3.849 3.649 1.00 98.19 96 GLU A O 1
ATOM 694 N N . LEU A 1 97 ? -12.377 -3.503 5.508 1.00 98.00 97 LEU A N 1
ATOM 695 C CA . LEU A 1 97 ? -11.081 -3.720 4.861 1.00 98.00 97 LEU A CA 1
ATOM 696 C C . LEU A 1 97 ? -11.014 -5.112 4.227 1.00 98.00 97 LEU A C 1
ATOM 698 O O . LEU A 1 97 ? -10.650 -5.247 3.057 1.00 98.00 97 LEU A O 1
ATOM 702 N N . GLY A 1 98 ? -11.411 -6.148 4.970 1.00 97.56 98 GLY A N 1
ATOM 703 C CA . GLY A 1 98 ? -11.435 -7.519 4.472 1.00 97.56 98 GLY A CA 1
ATOM 704 C C . GLY A 1 98 ? -12.356 -7.697 3.262 1.00 97.56 98 GLY A C 1
ATOM 705 O O . GLY A 1 98 ? -11.966 -8.333 2.279 1.00 97.56 98 GLY A O 1
ATOM 706 N N . ILE A 1 99 ? -13.567 -7.134 3.311 1.00 98.25 99 ILE A N 1
ATOM 707 C CA . ILE A 1 99 ? -14.537 -7.191 2.207 1.00 98.25 99 ILE A CA 1
ATOM 708 C C . ILE A 1 99 ? -14.001 -6.447 0.984 1.00 98.25 99 ILE A C 1
ATOM 710 O O . ILE A 1 99 ? -13.977 -7.014 -0.109 1.00 98.25 99 ILE A O 1
ATOM 714 N N . GLY A 1 100 ? -13.527 -5.214 1.156 1.00 98.12 100 GLY A N 1
ATOM 715 C CA . GLY A 1 100 ? -13.061 -4.384 0.050 1.00 98.12 100 GLY A CA 1
ATOM 716 C C . GLY A 1 100 ? -11.809 -4.936 -0.633 1.00 98.12 100 GLY A C 1
ATOM 717 O O . GLY A 1 100 ? -11.730 -4.911 -1.860 1.00 98.12 100 GLY A O 1
ATOM 718 N N . ILE A 1 101 ? -10.866 -5.519 0.118 1.00 97.19 101 ILE A N 1
ATOM 719 C CA . ILE A 1 101 ? -9.692 -6.182 -0.474 1.00 97.19 101 ILE A CA 1
ATOM 720 C C . ILE A 1 101 ? -10.118 -7.417 -1.281 1.00 97.19 101 ILE A C 1
ATOM 722 O O . ILE A 1 101 ? -9.660 -7.593 -2.410 1.00 97.19 101 ILE A O 1
ATOM 726 N N . ARG A 1 102 ? -11.026 -8.256 -0.759 1.00 97.56 102 ARG A N 1
ATOM 727 C CA . ARG A 1 102 ? -11.555 -9.408 -1.517 1.00 97.56 102 ARG A CA 1
ATOM 728 C C . ARG A 1 102 ? -12.303 -8.967 -2.773 1.00 97.56 102 ARG A C 1
ATOM 730 O O . ARG A 1 102 ? -12.109 -9.565 -3.828 1.00 97.56 102 ARG A O 1
ATOM 737 N N . ALA A 1 103 ? -13.107 -7.910 -2.680 1.00 97.69 103 ALA A N 1
ATOM 738 C CA . ALA A 1 103 ? -13.787 -7.330 -3.831 1.00 97.69 103 ALA A CA 1
ATOM 739 C C . ALA A 1 103 ? -12.781 -6.846 -4.884 1.00 97.69 103 ALA A C 1
ATOM 741 O O . ALA A 1 103 ? -12.947 -7.146 -6.061 1.00 97.69 103 ALA A O 1
ATOM 742 N N . ALA A 1 104 ? -11.700 -6.176 -4.475 1.00 97.00 104 ALA A N 1
ATOM 743 C CA . ALA A 1 104 ? -10.649 -5.737 -5.389 1.00 97.00 104 ALA A CA 1
ATOM 744 C C . ALA A 1 104 ? -9.942 -6.912 -6.087 1.00 97.00 104 ALA A C 1
ATOM 746 O O . ALA A 1 104 ? -9.694 -6.836 -7.286 1.00 97.00 104 ALA A O 1
ATOM 747 N N . ILE A 1 105 ? -9.673 -8.011 -5.373 1.00 96.31 105 ILE A N 1
ATOM 748 C CA . ILE A 1 105 ? -9.094 -9.240 -5.944 1.00 96.31 105 ILE A CA 1
ATOM 749 C C . ILE A 1 105 ? -10.003 -9.816 -7.042 1.00 96.31 105 ILE A C 1
ATOM 751 O O . ILE A 1 105 ? -9.527 -10.089 -8.148 1.00 96.31 105 ILE A O 1
ATOM 755 N N . VAL A 1 106 ? -11.307 -9.937 -6.760 1.00 96.88 106 VAL A N 1
ATOM 756 C CA . VAL A 1 106 ? -12.319 -10.440 -7.707 1.00 96.88 106 VAL A CA 1
ATOM 757 C C . VAL A 1 106 ? -12.467 -9.511 -8.912 1.00 96.88 106 VAL A C 1
ATOM 759 O O . VAL A 1 106 ? -12.391 -9.965 -10.050 1.00 96.88 106 VAL A O 1
ATOM 762 N N . LEU A 1 107 ? -12.635 -8.206 -8.679 1.00 95.75 107 LEU A N 1
ATOM 763 C CA . LEU A 1 107 ? -12.792 -7.203 -9.739 1.00 95.75 107 LEU A CA 1
ATOM 764 C C . LEU A 1 107 ? -11.519 -7.029 -10.573 1.0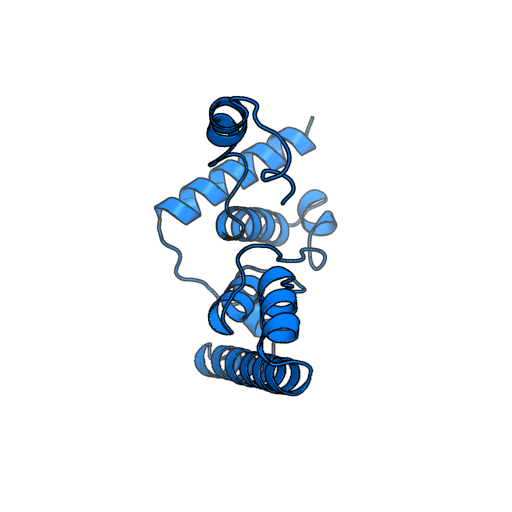0 95.75 107 LEU A C 1
ATOM 766 O O . LEU A 1 107 ? -11.594 -6.708 -11.755 1.00 95.75 107 LEU A O 1
ATOM 770 N N . GLY A 1 108 ? -10.355 -7.275 -9.975 1.00 93.19 108 GLY A N 1
ATOM 771 C CA . GLY A 1 108 ? -9.074 -7.341 -10.670 1.00 93.19 108 GLY A CA 1
ATOM 772 C C . GLY A 1 108 ? -8.902 -8.597 -11.527 1.00 93.19 108 GLY A C 1
ATOM 773 O O . GLY A 1 108 ? -7.860 -8.744 -12.157 1.00 93.19 108 GLY A O 1
ATOM 774 N N . GLY A 1 109 ? -9.879 -9.512 -11.542 1.00 95.31 109 GLY A N 1
ATOM 775 C CA . GLY A 1 109 ? -9.823 -10.752 -12.316 1.00 95.31 109 GLY A CA 1
ATOM 776 C C . GLY A 1 109 ? -8.800 -11.755 -11.783 1.00 95.31 109 GLY A C 1
ATOM 777 O O . GLY A 1 109 ? -8.301 -12.587 -12.538 1.00 95.31 109 GLY A O 1
ATOM 778 N N . THR A 1 110 ? -8.457 -11.681 -10.493 1.00 93.81 110 THR A N 1
ATOM 779 C CA . THR A 1 110 ? -7.443 -12.547 -9.880 1.00 93.81 110 THR A CA 1
ATOM 780 C C . THR A 1 110 ? -8.067 -13.500 -8.866 1.00 93.81 110 THR A C 1
ATOM 782 O O . THR A 1 110 ? -8.914 -13.113 -8.072 1.00 93.81 110 THR A O 1
ATOM 785 N N . GLY A 1 111 ? -7.652 -14.769 -8.880 1.00 92.38 111 GLY A N 1
ATOM 786 C CA . GLY A 1 111 ? -8.164 -15.790 -7.952 1.00 92.38 111 GLY A CA 1
ATOM 787 C C . GLY A 1 111 ? -7.452 -15.839 -6.596 1.00 92.38 111 GLY A C 1
ATOM 788 O O . GLY A 1 111 ? -7.824 -16.630 -5.736 1.00 92.38 111 GLY A O 1
ATOM 789 N N . SER A 1 112 ? -6.397 -15.043 -6.400 1.00 93.88 112 SER A N 1
ATOM 790 C CA . SER A 1 112 ? -5.595 -15.052 -5.176 1.00 93.88 112 SER A CA 1
ATOM 791 C C . SER A 1 112 ? -4.933 -13.701 -4.935 1.00 93.88 112 SER A C 1
ATOM 793 O O . SER A 1 112 ? -4.642 -12.957 -5.873 1.00 93.88 112 SER A O 1
ATOM 795 N N . LEU A 1 113 ? -4.628 -13.412 -3.666 1.00 92.75 113 LEU A N 1
ATOM 796 C CA . LEU A 1 113 ? -3.871 -12.218 -3.297 1.00 92.75 113 LEU A CA 1
ATOM 797 C C . LEU A 1 113 ? -2.484 -12.201 -3.957 1.00 92.75 113 LEU A C 1
ATOM 799 O O . LEU A 1 113 ? -2.006 -11.146 -4.353 1.00 92.75 113 LEU A O 1
ATOM 803 N N . GLU A 1 114 ? -1.837 -13.358 -4.106 1.00 92.62 114 GLU A N 1
ATOM 804 C CA . GLU A 1 114 ? -0.528 -13.432 -4.756 1.00 92.62 114 GLU A CA 1
ATOM 805 C C . GLU A 1 114 ? -0.586 -12.984 -6.221 1.00 92.62 114 GLU A C 1
ATOM 807 O O . GLU A 1 114 ? 0.260 -12.199 -6.652 1.00 92.62 114 GLU A O 1
ATOM 812 N N . ASN A 1 115 ? -1.599 -13.432 -6.965 1.00 93.44 115 ASN A N 1
ATOM 813 C CA . ASN A 1 115 ? -1.796 -13.016 -8.351 1.00 93.44 115 ASN A CA 1
ATOM 814 C C . ASN A 1 115 ? -2.207 -11.544 -8.430 1.00 93.44 115 ASN A C 1
ATOM 816 O O . ASN A 1 115 ? -1.687 -10.822 -9.274 1.00 93.44 115 ASN A O 1
ATOM 820 N N . PHE A 1 116 ? -3.047 -11.076 -7.503 1.00 95.00 116 PHE A N 1
ATOM 821 C CA . PHE A 1 116 ? -3.443 -9.671 -7.414 1.00 95.00 116 PHE A CA 1
ATOM 822 C C . PHE A 1 116 ? -2.250 -8.720 -7.248 1.00 95.00 116 PHE A C 1
ATOM 824 O O . PHE A 1 116 ? -2.179 -7.685 -7.905 1.00 95.00 116 PHE A O 1
ATOM 831 N N . ARG A 1 117 ? -1.253 -9.088 -6.429 1.00 92.62 117 ARG A N 1
ATOM 832 C CA . ARG A 1 117 ? -0.012 -8.301 -6.292 1.00 92.62 117 ARG A CA 1
ATOM 833 C C . ARG A 1 117 ? 0.782 -8.216 -7.596 1.00 92.62 117 ARG A C 1
ATOM 835 O O . ARG A 1 117 ? 1.546 -7.273 -7.791 1.00 92.62 117 ARG A O 1
ATOM 842 N N . LYS A 1 118 ? 0.650 -9.204 -8.483 1.00 89.75 118 LYS A N 1
ATOM 843 C CA . LYS A 1 118 ? 1.371 -9.280 -9.763 1.00 89.75 118 LYS A CA 1
ATOM 844 C C . LYS A 1 118 ? 0.612 -8.612 -10.912 1.00 89.75 118 LYS A C 1
ATOM 846 O O . LYS A 1 118 ? 1.209 -8.455 -11.973 1.00 89.75 118 LYS A O 1
ATOM 851 N N . SER A 1 119 ? -0.632 -8.182 -10.690 1.00 91.62 119 SER A N 1
ATOM 852 C CA . SER A 1 119 ? -1.486 -7.554 -11.699 1.00 91.62 119 SER A CA 1
ATOM 853 C C . SER A 1 119 ? -0.834 -6.354 -12.380 1.00 91.62 119 SER A C 1
ATOM 855 O O . SER A 1 119 ? -0.071 -5.598 -11.772 1.00 91.62 119 SER A O 1
ATOM 857 N N . GLU A 1 120 ? -1.170 -6.166 -13.652 1.00 91.31 120 GLU A N 1
ATOM 858 C CA . GLU A 1 120 ? -0.804 -4.964 -14.390 1.00 91.31 120 GLU A CA 1
ATOM 859 C C . GLU A 1 120 ? -1.639 -3.774 -13.918 1.00 91.31 120 GLU A C 1
ATOM 861 O O . GLU A 1 120 ? -2.852 -3.877 -13.714 1.00 91.31 120 GLU A O 1
ATOM 866 N N . LEU A 1 121 ? -0.970 -2.640 -13.718 1.00 91.94 121 LEU A N 1
ATOM 867 C CA . LEU A 1 121 ? -1.570 -1.432 -13.167 1.00 91.94 121 LEU A CA 1
ATOM 868 C C . LEU A 1 121 ? -1.618 -0.347 -14.233 1.00 91.94 121 LEU A C 1
ATOM 870 O O . LEU A 1 121 ? -0.634 -0.096 -14.923 1.00 91.94 121 LEU A O 1
ATOM 874 N N . ARG A 1 122 ? -2.747 0.359 -14.315 1.00 93.81 122 ARG A N 1
ATOM 875 C CA . ARG A 1 122 ? -2.803 1.641 -15.020 1.00 93.81 122 ARG A CA 1
ATOM 876 C C . ARG A 1 122 ? -2.409 2.741 -14.048 1.00 93.81 122 ARG A C 1
ATOM 878 O O . ARG A 1 122 ? -3.135 3.006 -13.092 1.00 93.81 122 ARG A O 1
ATOM 885 N N . ILE A 1 123 ? -1.255 3.345 -14.297 1.00 94.75 123 ILE A N 1
ATOM 886 C CA . ILE A 1 123 ? -0.647 4.361 -13.441 1.00 94.75 123 ILE A CA 1
ATOM 887 C C . ILE A 1 123 ? -0.681 5.692 -14.190 1.00 94.75 123 ILE A C 1
ATOM 889 O O . ILE A 1 123 ? -0.555 5.733 -15.413 1.00 94.75 123 ILE A O 1
ATOM 893 N N . ILE A 1 124 ? -0.900 6.778 -13.455 1.00 95.62 124 ILE A N 1
ATOM 894 C CA . ILE A 1 124 ? -0.839 8.133 -14.007 1.00 95.62 124 ILE A CA 1
ATOM 895 C C . ILE A 1 124 ? 0.615 8.410 -14.429 1.00 95.62 124 ILE A C 1
ATOM 897 O O . ILE A 1 124 ? 1.498 8.153 -13.610 1.00 95.62 124 ILE A O 1
ATOM 901 N N . PRO A 1 125 ? 0.878 8.947 -15.639 1.00 96.56 125 PRO A N 1
ATOM 902 C CA . PRO A 1 125 ? 2.240 9.124 -16.150 1.00 96.56 125 PRO A CA 1
ATOM 903 C C . PRO A 1 125 ? 3.185 9.836 -15.178 1.00 96.56 125 PRO A C 1
ATOM 905 O O . PRO A 1 125 ? 4.246 9.313 -14.884 1.00 96.56 125 PRO A O 1
ATOM 908 N N . GLU A 1 126 ? 2.752 10.942 -14.569 1.00 96.31 126 GLU A N 1
ATOM 909 C CA . GLU A 1 126 ? 3.563 11.699 -13.601 1.00 96.31 126 GLU A CA 1
ATOM 910 C C . GLU A 1 126 ? 4.063 10.841 -12.423 1.00 96.31 126 GLU A C 1
ATOM 912 O O . GLU A 1 126 ? 5.227 10.913 -12.037 1.00 96.31 126 GLU A O 1
ATOM 917 N N . VAL A 1 127 ? 3.198 9.984 -11.873 1.00 95.38 127 VAL A N 1
ATOM 918 C CA . VAL A 1 127 ? 3.550 9.099 -10.751 1.00 95.38 127 VAL A CA 1
ATOM 919 C C . VAL A 1 127 ? 4.520 8.009 -11.205 1.00 95.38 127 VAL A C 1
ATOM 921 O O . VAL A 1 127 ? 5.410 7.618 -10.449 1.00 95.38 127 VAL A O 1
ATOM 924 N N . LEU A 1 128 ? 4.340 7.503 -12.428 1.00 95.81 128 LEU A N 1
ATOM 925 C CA . LEU A 1 128 ? 5.228 6.500 -13.003 1.00 95.81 128 LEU A CA 1
ATOM 926 C C . LEU A 1 128 ? 6.619 7.089 -13.268 1.00 95.81 128 LEU A C 1
ATOM 928 O O . LEU A 1 128 ? 7.600 6.501 -12.827 1.00 95.81 128 LEU A O 1
ATOM 932 N N . ASP A 1 129 ? 6.692 8.272 -13.879 1.00 97.19 129 ASP A N 1
ATOM 933 C CA . ASP A 1 129 ? 7.945 8.972 -14.172 1.00 97.19 129 ASP A CA 1
ATOM 934 C C . ASP A 1 129 ? 8.749 9.245 -12.890 1.00 97.19 129 ASP A C 1
ATOM 936 O O . ASP A 1 129 ? 9.970 9.079 -12.858 1.00 97.19 129 ASP A O 1
ATOM 940 N N . ASN A 1 130 ? 8.077 9.657 -11.808 1.00 96.69 130 ASN A N 1
ATOM 941 C CA . ASN A 1 130 ? 8.725 9.863 -10.510 1.00 96.69 130 ASN A CA 1
ATOM 942 C C . ASN A 1 130 ? 9.252 8.545 -9.926 1.00 96.69 130 ASN A C 1
ATOM 944 O O . ASN A 1 130 ? 10.381 8.489 -9.439 1.00 96.69 130 ASN A O 1
ATOM 948 N N . ALA A 1 131 ? 8.461 7.473 -10.003 1.00 96.38 131 ALA A N 1
ATOM 949 C CA . ALA A 1 131 ? 8.866 6.157 -9.523 1.00 96.38 131 ALA A CA 1
ATOM 950 C C . ALA A 1 131 ? 10.066 5.587 -10.300 1.00 96.38 131 ALA A C 1
ATOM 952 O O . ALA A 1 131 ? 10.970 5.017 -9.690 1.00 96.38 131 ALA A O 1
ATOM 953 N N . GLU A 1 132 ? 10.102 5.766 -11.622 1.00 95.81 132 GLU A N 1
ATOM 954 C CA . GLU A 1 132 ? 11.211 5.323 -12.477 1.00 95.81 132 GLU A CA 1
ATOM 955 C C . GLU A 1 132 ? 12.513 6.045 -12.124 1.00 95.81 132 GLU A C 1
ATOM 957 O O . GLU A 1 132 ? 13.537 5.398 -11.902 1.00 95.81 132 GLU A O 1
ATOM 962 N N . LYS A 1 133 ? 12.465 7.373 -11.950 1.00 96.44 133 LYS A N 1
ATOM 963 C CA . LYS A 1 133 ? 13.628 8.156 -11.502 1.00 96.44 133 LYS A CA 1
ATOM 964 C C . LYS A 1 133 ? 14.165 7.656 -10.162 1.00 96.44 133 LYS A C 1
ATOM 966 O O . LYS A 1 133 ? 15.368 7.443 -10.025 1.00 96.44 133 LYS A O 1
ATOM 971 N N . LEU A 1 134 ? 13.277 7.408 -9.196 1.00 95.19 134 LEU A N 1
ATOM 972 C CA . LEU A 1 134 ? 13.660 6.881 -7.883 1.00 95.19 134 LEU A CA 1
ATOM 973 C C . LEU A 1 134 ? 14.308 5.497 -7.981 1.00 95.19 134 LEU A C 1
ATOM 975 O O . LEU A 1 134 ? 15.301 5.231 -7.301 1.00 95.19 134 LEU A O 1
ATOM 979 N N . ALA A 1 135 ? 13.768 4.615 -8.825 1.00 94.44 135 ALA A N 1
ATOM 980 C CA . ALA A 1 135 ? 14.331 3.288 -9.039 1.00 94.44 135 ALA A CA 1
ATOM 981 C C . ALA A 1 135 ? 15.732 3.362 -9.664 1.00 94.44 135 ALA A C 1
ATOM 983 O O . ALA A 1 135 ? 16.653 2.696 -9.189 1.00 94.44 135 ALA A O 1
ATOM 984 N N . GLU A 1 136 ? 15.916 4.201 -10.685 1.00 93.94 136 GLU A N 1
ATOM 985 C CA . GLU A 1 136 ? 17.216 4.405 -11.323 1.00 93.94 136 GLU A CA 1
ATOM 986 C C . GLU A 1 136 ? 18.267 4.956 -10.359 1.00 93.94 136 GLU A C 1
ATOM 988 O O . GLU A 1 136 ? 19.405 4.483 -10.342 1.00 93.94 136 GLU A O 1
ATOM 993 N N . GLU A 1 137 ? 17.912 5.971 -9.570 1.00 92.38 137 GLU A N 1
ATOM 994 C CA . GLU A 1 137 ? 18.809 6.567 -8.579 1.00 92.38 137 GLU A CA 1
ATOM 995 C C . GLU A 1 137 ? 19.219 5.549 -7.512 1.00 92.38 137 GLU A C 1
ATOM 997 O O . GLU A 1 137 ? 20.402 5.453 -7.177 1.00 92.38 137 GLU A O 1
ATOM 1002 N N . ALA A 1 138 ? 18.268 4.744 -7.028 1.00 88.38 138 ALA A N 1
ATOM 1003 C CA . ALA A 1 138 ? 18.535 3.693 -6.055 1.00 88.38 138 ALA A CA 1
ATOM 1004 C C . ALA A 1 138 ? 19.482 2.619 -6.612 1.00 88.38 138 ALA A C 1
ATOM 1006 O O . ALA A 1 138 ? 20.431 2.232 -5.931 1.00 88.38 138 ALA A O 1
ATOM 1007 N N . LEU A 1 139 ? 19.273 2.170 -7.854 1.00 88.69 139 LEU A N 1
ATOM 1008 C CA . LEU A 1 139 ? 20.147 1.188 -8.501 1.00 88.69 139 LEU A CA 1
ATOM 1009 C C . LEU A 1 139 ? 21.565 1.742 -8.702 1.00 88.69 139 LEU A C 1
ATOM 1011 O O . LEU A 1 139 ? 22.532 1.102 -8.296 1.00 88.69 139 LEU A O 1
ATOM 1015 N N . LYS A 1 140 ? 21.696 2.979 -9.205 1.00 88.62 140 LYS A N 1
ATOM 1016 C CA . LYS A 1 140 ? 22.998 3.660 -9.355 1.00 88.62 140 LYS A CA 1
ATOM 1017 C C . LYS A 1 140 ? 23.741 3.820 -8.028 1.00 88.62 140 LYS A C 1
ATOM 1019 O O . LYS A 1 140 ? 24.966 3.896 -8.036 1.00 88.62 140 LYS A O 1
ATOM 1024 N N . ALA A 1 141 ? 23.028 3.948 -6.910 1.00 85.94 141 ALA A N 1
ATOM 1025 C CA . ALA A 1 141 ? 23.627 4.044 -5.582 1.00 85.94 141 ALA A CA 1
ATOM 1026 C C . ALA A 1 141 ? 24.067 2.680 -5.023 1.00 85.94 141 ALA A C 1
ATOM 1028 O O . ALA A 1 141 ? 25.022 2.637 -4.257 1.00 85.94 141 ALA A O 1
ATOM 1029 N N . MET A 1 142 ? 23.391 1.588 -5.399 1.00 77.31 142 MET A N 1
ATOM 1030 C CA . MET A 1 142 ? 23.722 0.220 -4.973 1.00 77.31 142 MET A CA 1
ATOM 1031 C C . MET A 1 142 ? 24.924 -0.381 -5.717 1.00 77.31 142 MET A C 1
ATOM 1033 O O . MET A 1 142 ? 25.564 -1.281 -5.182 1.00 77.31 142 MET A O 1
ATOM 1037 N N . ASP A 1 143 ? 25.227 0.116 -6.918 1.00 75.50 143 ASP A N 1
ATOM 1038 C CA . ASP A 1 143 ? 26.374 -0.315 -7.732 1.00 75.50 143 ASP A CA 1
ATOM 1039 C C . ASP A 1 143 ? 27.689 0.432 -7.401 1.00 75.50 143 ASP A C 1
ATOM 1041 O O . ASP A 1 143 ? 28.711 0.197 -8.050 1.00 75.50 143 ASP A O 1
ATOM 1045 N N . ARG A 1 144 ? 27.673 1.354 -6.426 1.00 65.75 144 ARG A N 1
ATOM 1046 C CA . ARG A 1 144 ? 28.856 2.090 -5.936 1.00 65.75 144 ARG A CA 1
ATOM 1047 C C . ARG A 1 144 ? 29.499 1.391 -4.746 1.00 65.75 144 ARG A C 1
ATOM 1049 O O . ARG A 1 144 ? 30.747 1.426 -4.687 1.00 65.75 144 ARG A O 1
#

Sequence (144 aa):
VEAHSRGYDESSAAASFKNHGYPTAELLLAYRQIARAGGSSGSLVSGRIIASGGLRTPRDFAVSLACGSHLAAAALPFIRLASEGGIDALSEYIGELGIGIRAAIVLGGTGSLENFRKSELRIIPEVLDNAEKLAEEALKAMDR

pLDDT: mean 89.65, std 13.39, range [39.09, 98.25]

Secondary structure (DSSP, 8-state):
---SSS-SSHHHHHHHTTT-S--HHHHHHHHHHHHHH-HHHHHHHTT--EEESS--SHHHHHHHHHTT-SEEE-SHHHHHHHHHHHHHHHHHHHHHHHHHHHHHHHHTT-SSHHHHHH------HHHHHHHHHHHHHHHHHHT-

Radius of gyration: 18.1 Å; chains: 1; bounding box: 46×46×40 Å

Foldseek 3Di:
DPPPDDPDVCVVVVVVCPPPDDDLLLQLLLLLVQLVVDDPRVVVRQLPAEGEDPDAALVSQLVSLLSRHNYYDYDVNLVVQCVPPNPVSNVVRVVRNVVSNVVQCVVLVHPDSVVSNVGDDDDDVVSNVSSNVVNVVVVVVVVD